Protein AF-A0A6J0PRR2-F1 (afdb_monomer_lite)

Sequence (170 aa):
MGVGEGEYEPRVVHQFLELGYRYVVDVLSDAQVYTDHAGKPSIDPDDVRLAIQSKVNFSFSQPPPREVLLELASKRNKIPLAKLTTPPGGVPLPPEQDILISPNYQLLIPRKQSPQVEENEEDEDGSNLNRNPNLLQRQRSSNDQQTQQQTSQKVSFPLTAAAAAAKRPR

pLDDT: mean 70.87, std 24.44, range [26.34, 96.62]

Foldseek 3Di:
DDDDPPPDDPVVVVVVVVVVVVVVVQLVVQLVVVCVVVVHPDRDPVSSVVSVVVCCVPPDDDDPDPVVVVVVCVVVPVDDDDPPPDDPPDDDDDDPVPDPPDPLEDDPDPPPPDPDDDDDDDDDDDDDDDDDDDDDDDDDDDDDDDDDDDPDPRDYDDDPPPPPDDDDDD

Structure (mmCIF, N/CA/C/O backbone):
data_AF-A0A6J0PRR2-F1
#
_entry.id   AF-A0A6J0PRR2-F1
#
loop_
_atom_site.group_PDB
_atom_site.id
_atom_site.type_symbol
_atom_site.label_atom_id
_atom_site.label_alt_id
_atom_site.label_comp_id
_atom_site.label_asym_id
_atom_site.label_entity_id
_atom_site.label_seq_id
_atom_site.pdbx_PDB_ins_code
_atom_site.Cartn_x
_atom_site.Cartn_y
_atom_site.Cartn_z
_atom_site.occupancy
_atom_site.B_iso_or_equiv
_atom_site.auth_seq_id
_atom_site.auth_comp_id
_atom_site.auth_asym_id
_atom_site.auth_atom_id
_atom_site.pdbx_PDB_model_num
ATOM 1 N N . MET A 1 1 ? 0.502 20.635 6.237 1.00 46.62 1 MET A N 1
ATOM 2 C CA . MET A 1 1 ? 1.415 20.526 7.390 1.00 46.62 1 MET A CA 1
ATOM 3 C C . MET A 1 1 ? 2.748 20.040 6.858 1.00 46.62 1 MET A C 1
ATOM 5 O O . MET A 1 1 ? 2.851 18.871 6.518 1.00 46.62 1 MET A O 1
ATOM 9 N N . GLY A 1 2 ? 3.697 20.949 6.645 1.00 60.03 2 GLY A N 1
ATOM 10 C CA . GLY A 1 2 ? 5.088 20.569 6.396 1.00 60.03 2 GLY A CA 1
ATOM 11 C C . GLY A 1 2 ? 5.789 20.383 7.737 1.00 60.03 2 GLY A C 1
ATOM 12 O O . GLY A 1 2 ? 5.404 21.032 8.710 1.00 60.03 2 GLY A O 1
ATOM 13 N N . VAL A 1 3 ? 6.769 19.487 7.796 1.00 71.25 3 VAL A N 1
ATOM 14 C CA . VAL A 1 3 ? 7.690 19.410 8.937 1.00 71.25 3 VAL A CA 1
ATOM 15 C C . VAL A 1 3 ? 8.378 20.772 9.056 1.00 71.25 3 VAL A C 1
ATOM 17 O O . VAL A 1 3 ? 8.856 21.297 8.051 1.00 71.25 3 VAL A O 1
ATOM 20 N N . GLY A 1 4 ? 8.354 21.376 10.245 1.00 69.00 4 GLY A N 1
ATOM 21 C CA . GLY A 1 4 ? 9.046 22.639 10.494 1.00 69.00 4 GLY A CA 1
ATOM 22 C C . GLY A 1 4 ? 10.550 22.461 10.303 1.00 69.00 4 GLY A C 1
ATOM 23 O O . GLY A 1 4 ? 11.119 21.463 10.747 1.00 69.00 4 GLY A O 1
ATOM 24 N N . GLU A 1 5 ? 11.192 23.400 9.611 1.00 73.75 5 GLU A N 1
ATOM 25 C CA . GLU A 1 5 ? 12.641 23.370 9.414 1.00 73.75 5 GLU A CA 1
ATOM 26 C C . GLU A 1 5 ? 13.360 23.368 10.773 1.00 73.75 5 GLU A C 1
ATOM 28 O O . GLU A 1 5 ? 13.152 24.255 11.597 1.00 73.75 5 GLU A O 1
ATOM 33 N N . GLY A 1 6 ? 14.211 22.362 11.003 1.00 71.56 6 GLY A N 1
ATOM 34 C CA . GLY A 1 6 ? 15.142 22.323 12.137 1.00 71.56 6 GLY A CA 1
ATOM 35 C C . GLY A 1 6 ? 14.766 21.419 13.315 1.00 71.56 6 GLY A C 1
ATOM 36 O O . GLY A 1 6 ? 15.631 21.161 14.148 1.00 71.56 6 GLY A O 1
ATOM 37 N N . GLU A 1 7 ? 13.548 20.871 13.377 1.00 82.31 7 GLU A N 1
ATOM 38 C CA . GLU A 1 7 ? 13.143 19.925 14.435 1.00 82.31 7 GLU A CA 1
ATOM 39 C C . GLU A 1 7 ? 13.100 18.480 13.919 1.00 82.31 7 GLU A C 1
ATOM 41 O O . GLU A 1 7 ? 12.041 17.879 13.742 1.00 82.31 7 GLU A O 1
ATOM 46 N N . TYR A 1 8 ? 14.268 17.897 13.652 1.00 84.12 8 TYR A N 1
ATOM 47 C CA . TYR A 1 8 ? 14.376 16.473 13.340 1.00 84.12 8 TYR A CA 1
ATOM 48 C C . TYR A 1 8 ? 15.677 15.882 13.874 1.00 84.12 8 TYR A C 1
ATOM 50 O O . TYR A 1 8 ? 16.710 16.546 13.967 1.00 84.12 8 TYR A O 1
ATOM 58 N N . GLU A 1 9 ? 15.642 14.595 14.208 1.00 88.31 9 GLU A N 1
ATOM 59 C CA . GLU A 1 9 ? 16.850 13.865 14.561 1.00 88.31 9 GLU A CA 1
ATOM 60 C C . GLU A 1 9 ? 17.679 13.595 13.288 1.00 88.31 9 GLU A C 1
ATOM 62 O O . GLU A 1 9 ? 17.155 13.017 12.332 1.00 88.31 9 GLU A O 1
ATOM 67 N N . PRO A 1 10 ? 18.983 13.932 13.246 1.00 87.00 10 PRO A N 1
ATOM 68 C CA . PRO A 1 10 ? 19.808 13.749 12.046 1.00 87.00 10 PRO A CA 1
ATOM 69 C C . PRO A 1 10 ? 19.836 12.310 11.509 1.00 87.00 10 PRO A C 1
ATOM 71 O O . PRO A 1 10 ? 19.940 12.093 10.303 1.00 87.00 10 PRO A O 1
ATOM 74 N N . ARG A 1 11 ? 19.696 11.306 12.388 1.00 91.31 11 ARG A N 1
ATOM 75 C CA . ARG A 1 11 ? 19.655 9.883 12.006 1.00 91.31 11 ARG A CA 1
ATOM 76 C C . ARG A 1 11 ? 18.464 9.543 11.113 1.00 91.31 11 ARG A C 1
ATOM 78 O O . ARG A 1 11 ? 18.588 8.684 10.243 1.00 91.31 11 ARG A O 1
ATOM 85 N N . VAL A 1 12 ? 17.344 10.239 11.290 1.00 91.94 12 VAL A N 1
ATOM 86 C CA . VAL A 1 12 ? 16.124 10.024 10.507 1.00 91.94 12 VAL A CA 1
ATOM 87 C C . VAL A 1 12 ? 16.374 10.344 9.034 1.00 91.94 12 VAL A C 1
ATOM 89 O O . VAL A 1 12 ? 15.926 9.600 8.168 1.00 91.94 12 VAL A O 1
ATOM 92 N N . VAL A 1 13 ? 17.177 11.370 8.729 1.00 91.50 13 VAL A N 1
ATOM 93 C CA . VAL A 1 13 ? 17.555 11.707 7.345 1.00 91.50 13 VAL A CA 1
ATOM 94 C C . VAL A 1 13 ? 18.315 10.557 6.685 1.00 91.50 13 VAL A C 1
ATOM 96 O O . VAL A 1 13 ? 17.994 10.173 5.563 1.00 91.50 13 VAL A O 1
ATOM 99 N N . HIS A 1 14 ? 19.281 9.963 7.389 1.00 93.44 14 HIS A N 1
ATOM 100 C CA . HIS A 1 14 ? 20.022 8.809 6.877 1.00 93.44 14 HIS A CA 1
ATOM 101 C C . HIS A 1 14 ? 19.111 7.603 6.635 1.00 93.44 14 HIS A C 1
ATOM 103 O O . HIS A 1 14 ? 19.234 6.949 5.602 1.00 93.44 14 HIS A O 1
ATOM 109 N N . GLN A 1 15 ? 18.159 7.353 7.535 1.00 95.00 15 GLN A N 1
ATOM 110 C CA . GLN A 1 15 ? 17.188 6.274 7.374 1.00 95.00 15 GLN A CA 1
ATOM 111 C C . GLN A 1 15 ? 16.248 6.511 6.181 1.00 95.00 15 GLN A C 1
ATOM 113 O O . GLN A 1 15 ? 15.960 5.577 5.434 1.00 95.00 15 GLN A O 1
ATOM 118 N N . PHE A 1 16 ? 15.796 7.749 5.957 1.00 93.50 16 PHE A N 1
ATOM 119 C CA . PHE A 1 16 ? 14.988 8.094 4.783 1.00 93.50 16 PHE A CA 1
ATOM 120 C C . PHE A 1 16 ? 15.775 7.972 3.478 1.00 93.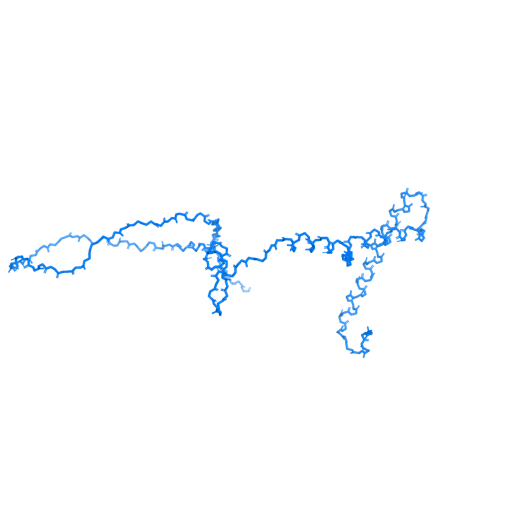50 16 PHE A C 1
ATOM 122 O O . PHE A 1 16 ? 15.220 7.509 2.484 1.00 93.50 16 PHE A O 1
ATOM 129 N N . LEU A 1 17 ? 17.057 8.346 3.477 1.00 95.00 17 LEU A N 1
ATOM 130 C CA . LEU A 1 17 ? 17.931 8.142 2.324 1.00 95.00 17 LEU A CA 1
ATOM 131 C C . LEU A 1 17 ? 18.087 6.650 2.022 1.00 95.00 17 LEU A C 1
ATOM 133 O O . LEU A 1 17 ? 17.844 6.243 0.891 1.00 95.00 17 LEU A O 1
ATOM 137 N N . GLU A 1 18 ? 18.420 5.826 3.019 1.00 95.81 18 GLU A N 1
ATOM 138 C CA . GLU A 1 18 ? 18.524 4.369 2.858 1.00 95.81 18 GLU A CA 1
ATOM 139 C C . GLU A 1 18 ? 17.217 3.765 2.325 1.00 95.81 18 GLU A C 1
ATOM 141 O O . GLU A 1 18 ? 17.232 2.985 1.371 1.00 95.81 18 GLU A O 1
ATOM 146 N N . LEU A 1 19 ? 16.078 4.176 2.891 1.00 94.88 19 LEU A N 1
ATOM 147 C CA . LEU A 1 19 ? 14.757 3.753 2.437 1.00 94.88 19 LEU A CA 1
ATOM 148 C C . LEU A 1 19 ? 14.508 4.143 0.975 1.00 94.88 19 LEU A C 1
ATOM 150 O O . LEU A 1 19 ? 14.028 3.315 0.203 1.00 94.88 19 LEU A O 1
ATOM 154 N N . GLY A 1 20 ? 14.838 5.379 0.595 1.00 95.31 20 GLY A N 1
ATOM 155 C CA . GLY A 1 20 ? 14.692 5.874 -0.772 1.00 95.31 20 GLY A CA 1
ATOM 156 C C . GLY A 1 20 ? 15.557 5.097 -1.761 1.00 95.31 20 GLY A C 1
ATOM 157 O O . GLY A 1 20 ? 15.055 4.652 -2.792 1.00 95.31 20 GLY A O 1
ATOM 158 N N . TYR A 1 21 ? 16.828 4.860 -1.424 1.00 96.62 21 TYR A N 1
ATOM 159 C CA . TYR A 1 21 ? 17.728 4.049 -2.244 1.00 96.62 21 TYR A CA 1
ATOM 160 C C . TYR A 1 21 ? 17.208 2.623 -2.412 1.00 96.62 21 TYR A C 1
ATOM 162 O O . TYR A 1 21 ? 17.116 2.144 -3.541 1.00 96.62 21 TYR A O 1
ATOM 170 N N . ARG A 1 22 ? 16.813 1.961 -1.317 1.00 95.38 22 ARG A N 1
ATOM 171 C CA . ARG A 1 22 ? 16.269 0.599 -1.376 1.00 95.38 22 ARG A CA 1
ATOM 172 C C . ARG A 1 22 ? 14.995 0.539 -2.219 1.00 95.38 22 ARG A C 1
ATOM 174 O O . ARG A 1 22 ? 14.883 -0.329 -3.073 1.00 95.38 22 ARG A O 1
ATOM 181 N N . TYR A 1 23 ? 14.086 1.502 -2.055 1.00 94.38 23 TYR A N 1
ATOM 182 C CA . TYR A 1 23 ? 12.864 1.581 -2.857 1.00 94.38 23 TYR A CA 1
ATOM 183 C C . TYR A 1 23 ? 13.156 1.712 -4.358 1.00 94.38 23 TYR A C 1
ATOM 185 O O . TYR A 1 23 ? 12.567 0.990 -5.159 1.00 94.38 23 TYR A O 1
ATOM 193 N N . VAL A 1 24 ? 14.077 2.599 -4.750 1.00 95.56 24 VAL A N 1
ATOM 194 C CA . VAL A 1 24 ? 14.446 2.783 -6.163 1.00 95.56 24 VAL A CA 1
ATOM 195 C C . VAL A 1 24 ? 15.091 1.520 -6.732 1.00 95.56 24 VAL A C 1
ATOM 197 O O . VAL A 1 24 ? 14.726 1.105 -7.830 1.00 95.56 24 VAL A O 1
ATOM 200 N N . VAL A 1 25 ? 16.002 0.884 -5.990 1.00 96.19 25 VAL A N 1
ATOM 201 C CA . VAL A 1 25 ? 16.632 -0.380 -6.407 1.00 96.19 25 VAL A CA 1
ATOM 202 C C . VAL A 1 25 ? 15.583 -1.472 -6.601 1.00 96.19 25 VAL A C 1
ATOM 204 O O . VAL A 1 25 ? 15.595 -2.142 -7.631 1.00 96.19 25 VAL A O 1
ATOM 207 N N . ASP A 1 26 ? 14.645 -1.617 -5.667 1.00 93.75 26 ASP A N 1
ATOM 208 C CA . ASP A 1 26 ? 13.596 -2.630 -5.757 1.00 93.75 26 ASP A CA 1
ATOM 209 C C . ASP A 1 26 ? 12.662 -2.375 -6.955 1.00 93.75 26 ASP A C 1
ATOM 211 O O . ASP A 1 26 ? 12.278 -3.311 -7.651 1.00 93.75 26 ASP A O 1
ATOM 215 N N . VAL A 1 27 ? 12.288 -1.115 -7.219 1.00 95.31 27 VAL A N 1
ATOM 216 C CA . VAL A 1 27 ? 11.433 -0.750 -8.367 1.00 95.31 27 VAL A CA 1
ATOM 217 C C . VAL A 1 27 ? 12.149 -0.987 -9.695 1.00 95.31 27 VAL A C 1
ATOM 219 O O . VAL A 1 27 ? 11.550 -1.539 -10.614 1.00 95.31 27 VAL A O 1
ATOM 222 N N . LEU A 1 28 ? 13.418 -0.588 -9.811 1.00 96.06 28 LEU A N 1
ATOM 223 C CA . LEU A 1 28 ? 14.191 -0.789 -11.039 1.00 96.06 28 LEU A CA 1
ATOM 224 C C . LEU A 1 28 ? 14.495 -2.269 -11.293 1.00 96.06 28 LEU A C 1
ATOM 226 O O . LEU A 1 28 ? 14.495 -2.692 -12.445 1.00 96.06 28 LEU A O 1
ATOM 230 N N . SER A 1 29 ? 14.696 -3.059 -10.235 1.00 95.56 29 SER A N 1
ATOM 231 C CA . SER A 1 29 ? 14.874 -4.511 -10.347 1.00 95.56 29 SER A CA 1
ATOM 232 C C . SER A 1 29 ? 13.623 -5.185 -10.913 1.00 95.56 29 SER A C 1
ATOM 234 O O . SER A 1 29 ? 13.726 -5.983 -11.841 1.00 95.56 29 SER A O 1
ATOM 236 N N . ASP A 1 30 ? 12.435 -4.816 -10.424 1.00 95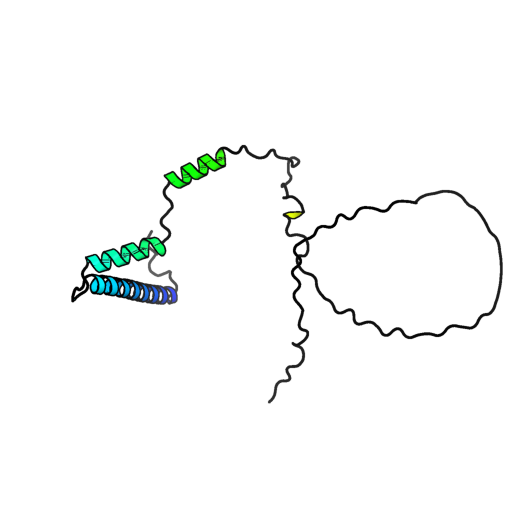.12 30 ASP A N 1
ATOM 237 C CA . ASP A 1 30 ? 11.167 -5.335 -10.955 1.00 95.12 30 ASP A CA 1
ATOM 238 C C . ASP A 1 30 ? 10.911 -4.849 -12.396 1.00 95.12 30 ASP A C 1
ATOM 240 O O . ASP A 1 30 ? 10.476 -5.624 -13.248 1.00 95.12 30 ASP A O 1
ATOM 244 N N . ALA A 1 31 ? 11.228 -3.585 -12.700 1.00 96.31 31 ALA A N 1
ATOM 245 C CA . ALA A 1 31 ? 11.091 -3.028 -14.047 1.00 96.31 31 ALA A CA 1
ATOM 246 C C . ALA A 1 31 ? 12.003 -3.732 -15.067 1.00 96.31 31 ALA A C 1
ATOM 248 O O . ALA A 1 31 ? 11.583 -3.970 -16.202 1.00 96.31 31 ALA A O 1
ATOM 249 N N . GLN A 1 32 ? 13.218 -4.121 -14.666 1.00 96.12 32 GLN A N 1
ATOM 250 C CA . GLN A 1 32 ? 14.112 -4.922 -15.504 1.00 96.12 32 GLN A CA 1
ATOM 251 C C . GLN A 1 32 ? 13.479 -6.276 -15.850 1.00 96.12 32 GLN A C 1
ATOM 253 O O . GLN A 1 32 ? 13.464 -6.653 -17.016 1.00 96.12 32 GLN A O 1
ATOM 258 N N . VAL A 1 33 ? 12.870 -6.963 -14.877 1.00 95.81 33 VAL A N 1
ATOM 259 C CA . VAL A 1 33 ? 12.177 -8.244 -15.118 1.00 95.81 33 VAL A CA 1
ATOM 260 C C . VAL A 1 33 ? 11.029 -8.083 -16.123 1.00 95.81 33 VAL A C 1
ATOM 262 O O . VAL A 1 33 ? 10.831 -8.946 -16.980 1.00 95.81 33 VAL A O 1
ATOM 265 N N . TYR A 1 34 ? 10.283 -6.977 -16.067 1.00 95.44 34 TYR A N 1
ATOM 266 C CA . TYR A 1 34 ? 9.225 -6.697 -17.047 1.00 95.44 34 TYR A CA 1
ATOM 267 C C . TYR A 1 34 ? 9.771 -6.378 -18.440 1.00 95.44 34 TYR A C 1
ATOM 269 O O . TYR A 1 34 ? 9.214 -6.840 -19.437 1.00 95.44 34 TYR A O 1
ATOM 277 N N . THR A 1 35 ? 10.885 -5.652 -18.501 1.00 96.19 35 THR A N 1
ATOM 278 C CA . THR A 1 35 ? 11.599 -5.339 -19.746 1.00 96.19 35 THR A CA 1
ATOM 279 C C . THR A 1 35 ? 12.096 -6.620 -20.422 1.00 96.19 35 THR A C 1
ATOM 281 O O . THR A 1 35 ? 11.841 -6.832 -21.611 1.00 96.19 35 THR A O 1
ATOM 284 N N . ASP A 1 36 ? 12.724 -7.511 -19.647 1.00 95.56 36 ASP A N 1
ATOM 285 C CA . ASP A 1 36 ? 13.227 -8.811 -20.100 1.00 95.56 36 ASP A CA 1
ATOM 286 C C . ASP A 1 36 ? 12.079 -9.702 -20.597 1.00 95.56 36 ASP A C 1
ATOM 288 O O . ASP A 1 36 ? 12.184 -10.335 -21.649 1.00 95.56 36 ASP A O 1
ATOM 292 N N . HIS A 1 37 ? 10.942 -9.703 -19.891 1.00 95.50 37 HIS A N 1
ATOM 293 C CA . HIS A 1 37 ? 9.738 -10.427 -20.307 1.00 95.50 37 HIS A CA 1
ATOM 294 C C . HIS A 1 37 ? 9.151 -9.893 -21.624 1.00 95.50 37 HIS A C 1
ATOM 296 O O . HIS A 1 37 ? 8.631 -10.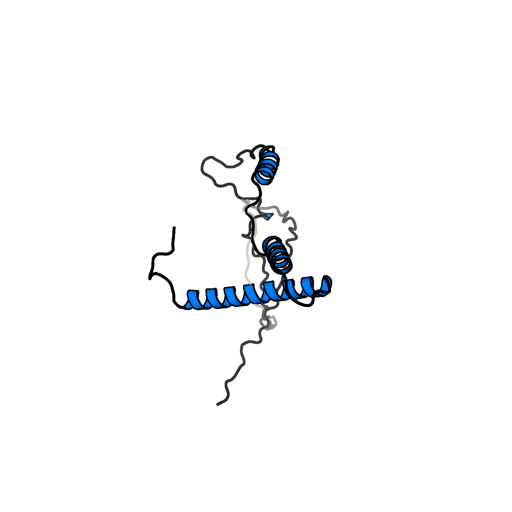661 -22.433 1.00 95.50 37 HIS A O 1
ATOM 302 N N . ALA A 1 38 ? 9.233 -8.582 -21.861 1.00 93.69 38 ALA A N 1
ATOM 303 C CA . ALA A 1 38 ? 8.806 -7.958 -23.111 1.00 93.69 38 ALA A CA 1
ATOM 304 C C . ALA A 1 38 ? 9.839 -8.096 -24.250 1.00 93.69 38 ALA A C 1
ATOM 306 O O . ALA A 1 38 ? 9.547 -7.702 -25.380 1.00 93.69 38 ALA A O 1
ATOM 307 N N . GLY A 1 39 ? 11.033 -8.641 -23.976 1.00 93.06 39 GLY A N 1
ATOM 308 C CA . GLY A 1 39 ? 12.117 -8.788 -24.951 1.00 93.06 39 GLY A CA 1
ATOM 309 C C . GLY A 1 39 ? 12.710 -7.456 -25.421 1.00 93.06 39 GLY A C 1
ATOM 310 O O . GLY A 1 39 ? 13.258 -7.379 -26.523 1.00 93.06 39 GLY A O 1
ATOM 311 N N . LYS A 1 40 ? 12.565 -6.393 -24.624 1.00 93.56 40 LYS A N 1
ATOM 312 C CA . LYS A 1 40 ? 13.057 -5.052 -24.955 1.00 93.56 40 LYS A CA 1
ATOM 313 C C . LYS A 1 40 ? 14.521 -4.888 -24.518 1.00 93.56 40 LYS A C 1
ATOM 315 O O . LYS A 1 40 ? 14.931 -5.487 -23.530 1.00 93.56 40 LYS A O 1
ATOM 320 N N . PRO A 1 41 ? 15.323 -4.058 -25.209 1.00 91.88 41 PRO A N 1
ATOM 321 C CA . PRO A 1 41 ? 16.736 -3.861 -24.872 1.00 91.88 41 PRO A CA 1
ATOM 322 C C . PRO A 1 41 ? 16.980 -2.854 -23.733 1.00 91.88 41 PRO A C 1
ATOM 324 O O . PRO A 1 41 ? 18.100 -2.765 -23.234 1.00 91.88 41 PRO A O 1
ATOM 327 N N . SER A 1 42 ? 15.976 -2.061 -23.352 1.00 94.38 42 SER A N 1
ATOM 328 C CA . SER A 1 42 ? 16.084 -0.999 -22.347 1.00 94.38 42 SER A CA 1
ATOM 329 C C . SER A 1 42 ? 14.774 -0.820 -21.590 1.00 94.38 42 SER A C 1
ATOM 331 O O . SER A 1 42 ? 13.711 -1.036 -22.165 1.00 94.38 42 SER A O 1
ATOM 333 N N . ILE A 1 43 ? 14.868 -0.380 -20.334 1.00 94.81 43 ILE A N 1
ATOM 334 C CA . ILE A 1 43 ? 13.713 -0.126 -19.465 1.00 94.81 43 ILE A CA 1
ATOM 335 C C . ILE A 1 43 ? 12.903 1.064 -19.993 1.00 94.81 43 ILE A C 1
ATOM 337 O O . ILE A 1 43 ? 13.444 2.165 -20.133 1.00 94.81 43 ILE A O 1
ATOM 341 N N . ASP A 1 44 ? 11.604 0.861 -20.214 1.00 94.94 44 ASP A N 1
ATOM 342 C CA . ASP A 1 44 ? 10.668 1.921 -20.586 1.00 94.94 44 ASP A CA 1
ATOM 343 C C . ASP A 1 44 ? 9.971 2.536 -19.356 1.00 94.94 44 ASP A C 1
ATOM 345 O O . ASP A 1 44 ? 9.838 1.898 -18.305 1.00 94.94 44 ASP A O 1
ATOM 349 N N . PRO A 1 45 ? 9.436 3.769 -19.470 1.00 95.06 45 PRO A N 1
ATOM 350 C CA . PRO A 1 45 ? 8.640 4.376 -18.401 1.00 95.06 45 PRO A CA 1
ATOM 351 C C . PRO A 1 45 ? 7.396 3.552 -18.029 1.00 95.06 45 PRO A C 1
ATOM 353 O O . PRO A 1 45 ? 6.955 3.601 -16.879 1.00 95.06 45 PRO A O 1
ATOM 356 N N . ASP A 1 46 ? 6.841 2.782 -18.968 1.00 95.06 46 ASP A N 1
ATOM 357 C CA . ASP A 1 46 ? 5.708 1.891 -18.704 1.00 95.06 46 ASP A CA 1
ATOM 358 C C . ASP A 1 46 ? 6.097 0.709 -17.804 1.00 95.06 46 ASP A C 1
ATOM 360 O O . ASP A 1 46 ? 5.320 0.334 -16.923 1.00 95.06 46 ASP A O 1
ATOM 364 N N . ASP A 1 47 ? 7.317 0.184 -17.949 1.00 95.31 47 ASP A N 1
ATOM 365 C CA . ASP A 1 47 ? 7.831 -0.917 -17.125 1.00 95.31 47 ASP A CA 1
ATOM 366 C C . ASP A 1 47 ? 8.035 -0.442 -15.674 1.00 95.31 47 ASP A C 1
ATOM 368 O O . ASP A 1 47 ? 7.655 -1.122 -14.716 1.00 95.31 47 ASP A O 1
ATOM 372 N N . VAL A 1 48 ? 8.527 0.792 -15.498 1.00 95.75 48 VAL A N 1
ATOM 373 C CA . VAL A 1 48 ? 8.631 1.450 -14.183 1.00 95.75 48 VAL A CA 1
ATOM 374 C C . VAL A 1 48 ? 7.250 1.708 -13.581 1.00 95.75 48 VAL A C 1
ATOM 376 O O . VAL A 1 48 ? 7.029 1.466 -12.392 1.00 95.75 48 VAL A O 1
ATOM 379 N N . ARG A 1 49 ? 6.289 2.179 -14.383 1.00 95.38 49 ARG A N 1
ATOM 380 C CA . ARG A 1 49 ? 4.915 2.423 -13.924 1.00 95.38 49 ARG A CA 1
ATOM 381 C C . ARG A 1 49 ? 4.248 1.133 -13.448 1.00 95.38 49 ARG A C 1
ATOM 383 O O . ARG A 1 49 ? 3.580 1.149 -12.412 1.00 95.38 49 ARG A O 1
ATOM 390 N N . LEU A 1 50 ? 4.460 0.031 -14.165 1.00 94.81 50 LEU A N 1
ATOM 391 C CA . LEU A 1 50 ? 3.962 -1.289 -13.791 1.00 94.81 50 LEU A CA 1
ATOM 392 C C . LEU A 1 50 ? 4.604 -1.790 -12.487 1.00 94.81 50 LEU A C 1
ATOM 394 O O . LEU A 1 50 ? 3.889 -2.255 -11.597 1.00 94.81 50 LEU A O 1
ATOM 398 N N . ALA A 1 51 ? 5.920 -1.619 -12.324 1.00 94.81 51 ALA A N 1
ATOM 399 C CA . ALA A 1 51 ? 6.640 -1.961 -11.091 1.00 94.81 51 ALA A CA 1
ATOM 400 C C . ALA A 1 51 ? 6.134 -1.187 -9.874 1.00 94.81 51 ALA A C 1
ATOM 402 O O . ALA A 1 51 ? 5.860 -1.781 -8.828 1.00 94.81 51 ALA A O 1
ATOM 403 N N . ILE A 1 52 ? 5.916 0.120 -10.019 1.00 94.12 52 ILE A N 1
ATOM 404 C CA . ILE A 1 52 ? 5.341 0.939 -8.949 1.00 94.12 52 ILE A CA 1
ATOM 405 C C . ILE A 1 52 ? 3.923 0.465 -8.617 1.00 94.12 52 ILE A C 1
ATOM 407 O O . ILE A 1 52 ? 3.601 0.294 -7.443 1.00 94.12 52 ILE A O 1
ATOM 411 N N . GLN A 1 53 ? 3.077 0.218 -9.621 1.00 92.25 53 GLN A N 1
ATOM 412 C CA . GLN A 1 53 ? 1.704 -0.236 -9.392 1.00 92.25 53 GLN A CA 1
ATOM 413 C C . GLN A 1 53 ? 1.664 -1.577 -8.649 1.00 92.25 53 GLN A C 1
ATOM 415 O O . GLN A 1 53 ? 0.881 -1.734 -7.712 1.00 92.25 53 GLN A O 1
ATOM 420 N N . SER A 1 54 ? 2.535 -2.515 -9.029 1.00 89.81 54 SER A N 1
ATOM 421 C CA . SER A 1 54 ? 2.694 -3.793 -8.337 1.00 89.81 54 SER A CA 1
ATOM 422 C C . SER A 1 54 ? 3.059 -3.575 -6.866 1.00 89.81 54 SER A C 1
ATOM 424 O O . SER A 1 54 ? 2.330 -4.021 -5.981 1.00 89.81 54 SER A O 1
ATOM 426 N N . LYS A 1 55 ? 4.107 -2.792 -6.572 1.00 88.50 55 LYS A N 1
ATOM 427 C CA . LYS A 1 55 ? 4.519 -2.527 -5.183 1.00 88.50 55 LYS A CA 1
ATOM 428 C C . LYS A 1 55 ? 3.463 -1.785 -4.368 1.00 88.50 55 LYS A C 1
ATOM 430 O O . LYS A 1 55 ? 3.271 -2.110 -3.198 1.00 88.50 55 LYS A O 1
ATOM 435 N N . VAL A 1 56 ? 2.744 -0.828 -4.956 1.00 86.69 56 VAL A N 1
ATOM 436 C CA . VAL A 1 56 ? 1.715 -0.060 -4.237 1.00 86.69 56 VAL A CA 1
ATOM 437 C C . VAL A 1 56 ? 0.574 -0.937 -3.741 1.00 86.69 56 VAL A C 1
ATOM 439 O O . VAL A 1 56 ? 0.074 -0.709 -2.640 1.00 86.69 56 VAL A O 1
ATOM 442 N N . ASN A 1 57 ? 0.218 -1.970 -4.499 1.00 83.38 57 ASN A N 1
ATOM 443 C CA . ASN A 1 57 ? -0.845 -2.896 -4.123 1.00 83.38 57 ASN A CA 1
ATOM 444 C C . ASN A 1 57 ? -0.483 -3.789 -2.923 1.00 83.38 57 ASN A C 1
ATOM 446 O O . ASN A 1 57 ? -1.387 -4.239 -2.223 1.00 83.38 57 ASN A O 1
ATOM 450 N N . PHE A 1 58 ? 0.808 -4.046 -2.674 1.00 78.12 58 PHE A N 1
ATOM 451 C CA . PHE A 1 58 ? 1.252 -4.981 -1.629 1.00 78.12 58 PHE A CA 1
ATOM 452 C C . PHE A 1 58 ? 1.949 -4.314 -0.438 1.00 78.12 58 PHE A C 1
ATOM 454 O O . PHE A 1 58 ? 1.865 -4.824 0.676 1.00 78.12 58 PHE A O 1
ATOM 461 N N . SER A 1 59 ? 2.651 -3.198 -0.647 1.00 77.44 59 SER A N 1
ATOM 462 C CA . SER A 1 59 ? 3.496 -2.576 0.383 1.00 77.44 59 SER A CA 1
ATOM 463 C C . SER A 1 59 ? 2.831 -1.419 1.120 1.00 77.44 59 SER A C 1
ATOM 465 O O . SER A 1 59 ? 3.229 -1.118 2.244 1.00 77.44 59 SER A O 1
ATOM 467 N N . PHE A 1 60 ? 1.825 -0.773 0.527 1.00 76.88 60 PHE A N 1
ATOM 468 C CA . PHE A 1 60 ? 1.144 0.356 1.154 1.00 76.88 60 PHE A CA 1
ATOM 469 C C . PHE A 1 60 ? -0.296 -0.007 1.482 1.00 76.88 60 PHE A C 1
ATOM 471 O O . PHE A 1 60 ? -1.066 -0.416 0.614 1.00 76.88 60 PHE A O 1
ATOM 478 N N . SER A 1 61 ? -0.684 0.192 2.742 1.00 78.88 61 SER A N 1
ATOM 479 C CA . SER A 1 61 ? -2.087 0.095 3.118 1.00 78.88 61 SER A CA 1
ATOM 480 C C . SER A 1 61 ? -2.838 1.257 2.478 1.00 78.88 61 SER A C 1
ATOM 482 O O . SER A 1 61 ? -2.744 2.400 2.934 1.00 78.88 61 SER A O 1
ATOM 484 N N . GLN A 1 62 ? -3.589 0.971 1.422 1.00 79.62 62 GLN A N 1
ATOM 485 C CA . GLN A 1 62 ? -4.588 1.915 0.955 1.00 79.62 62 GLN A CA 1
ATOM 486 C C . GLN A 1 62 ? -5.702 1.986 2.002 1.00 79.62 62 GLN A C 1
ATOM 488 O O . GLN A 1 62 ? -6.077 0.947 2.562 1.00 79.62 62 GLN A O 1
ATOM 493 N N . PRO A 1 63 ? -6.225 3.185 2.309 1.00 80.00 63 PRO A N 1
ATOM 494 C CA . PRO A 1 63 ? -7.366 3.289 3.199 1.00 80.00 63 PRO A CA 1
ATOM 495 C C . PRO A 1 63 ? -8.502 2.431 2.619 1.00 80.00 63 PRO A C 1
ATOM 497 O O . PRO A 1 63 ? -8.821 2.569 1.434 1.00 80.00 63 PRO A O 1
ATOM 500 N N . PRO A 1 64 ? -9.087 1.516 3.411 1.00 83.62 64 PRO A N 1
ATOM 501 C CA . PRO A 1 64 ? -10.116 0.623 2.908 1.00 83.62 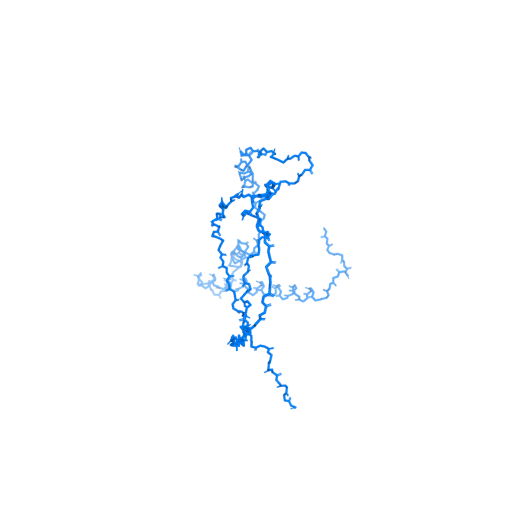64 PRO A CA 1
ATOM 502 C C . PRO A 1 64 ? -11.299 1.441 2.372 1.00 83.62 64 PRO A C 1
ATOM 504 O O . PRO A 1 64 ? -11.683 2.445 2.984 1.00 83.62 64 PRO A O 1
ATOM 507 N N . PRO A 1 65 ? -11.893 1.035 1.238 1.00 90.44 65 PRO A N 1
ATOM 508 C CA . PRO A 1 65 ? -12.979 1.781 0.625 1.00 90.44 65 PRO A CA 1
ATOM 509 C C . PRO A 1 65 ? -14.168 1.899 1.583 1.00 90.44 65 PRO A C 1
ATOM 511 O O . PRO A 1 65 ? -14.562 0.941 2.255 1.00 90.44 65 PRO A O 1
ATOM 514 N N . ARG A 1 66 ? -14.766 3.096 1.626 1.00 93.12 66 ARG A N 1
ATOM 515 C CA . ARG A 1 66 ? -15.869 3.438 2.540 1.00 93.12 66 ARG A CA 1
ATOM 516 C C . ARG A 1 66 ? -17.047 2.470 2.428 1.00 93.12 66 ARG A C 1
ATOM 518 O O . ARG A 1 66 ? -17.676 2.162 3.433 1.00 93.12 66 ARG A O 1
ATOM 525 N N . GLU A 1 67 ? -17.341 2.002 1.221 1.00 92.50 67 GLU A N 1
ATOM 526 C CA . GLU A 1 67 ? -18.442 1.075 0.948 1.00 92.50 67 GLU A CA 1
ATOM 527 C C . GLU A 1 67 ? -18.256 -0.262 1.671 1.00 92.50 67 GLU A C 1
ATOM 529 O O . GLU A 1 67 ? -19.182 -0.724 2.333 1.00 92.50 67 GLU A O 1
ATOM 534 N N . VAL A 1 68 ? -17.037 -0.814 1.662 1.00 93.56 68 VAL A N 1
ATOM 535 C CA . VAL A 1 68 ? -16.708 -2.059 2.377 1.00 93.56 68 VAL A CA 1
ATOM 536 C C . VAL A 1 68 ? -16.880 -1.880 3.885 1.00 93.56 68 VAL A C 1
ATOM 538 O O . VAL A 1 68 ? -17.450 -2.743 4.551 1.00 93.56 68 VAL A O 1
ATOM 541 N N . LEU A 1 69 ? -16.450 -0.739 4.439 1.00 94.06 69 LEU A N 1
ATOM 542 C CA . LEU A 1 69 ? -16.646 -0.436 5.861 1.00 94.06 69 LEU A CA 1
ATOM 543 C C . LEU A 1 69 ? -18.129 -0.295 6.225 1.00 94.06 69 LEU A C 1
ATOM 545 O O . LEU A 1 69 ? -18.550 -0.787 7.271 1.00 94.06 69 LEU A O 1
ATOM 549 N N . LEU A 1 70 ? -18.927 0.353 5.373 1.00 95.44 70 LEU A N 1
ATOM 550 C CA . LEU A 1 70 ? -20.368 0.509 5.582 1.00 95.44 70 LEU A CA 1
ATOM 551 C C . LEU A 1 70 ? -21.113 -0.822 5.500 1.00 95.44 70 LEU A C 1
ATOM 553 O O . LEU A 1 70 ? -22.032 -1.051 6.291 1.00 95.44 70 LEU A O 1
ATOM 557 N N . GLU A 1 71 ? -20.722 -1.704 4.584 1.00 94.69 71 GLU A N 1
ATOM 558 C CA . GLU A 1 71 ? -21.276 -3.051 4.487 1.00 94.69 71 GLU A CA 1
ATOM 559 C C . GLU A 1 71 ? -20.949 -3.867 5.745 1.00 94.69 71 GLU A C 1
ATOM 561 O O . GLU A 1 71 ? -21.852 -4.437 6.369 1.00 94.69 71 GLU A O 1
ATOM 566 N N . LEU A 1 72 ? -19.682 -3.858 6.180 1.00 94.75 72 LEU A N 1
ATOM 567 C CA . LEU A 1 72 ? -19.254 -4.533 7.408 1.00 94.75 72 LEU A CA 1
ATOM 568 C C . LEU A 1 72 ? -20.004 -4.000 8.631 1.00 94.75 72 LEU A C 1
ATOM 570 O O . LEU A 1 72 ? -20.504 -4.781 9.445 1.00 94.75 72 LEU A O 1
ATOM 574 N N . ALA A 1 73 ? -20.108 -2.674 8.744 1.00 95.31 73 ALA A N 1
ATOM 575 C CA . ALA A 1 73 ? -20.829 -2.013 9.822 1.00 95.31 73 ALA A CA 1
ATOM 576 C C . ALA A 1 73 ? -22.308 -2.406 9.801 1.00 95.31 73 ALA A C 1
ATOM 578 O O . ALA A 1 73 ? -22.846 -2.822 10.823 1.00 95.31 73 ALA A O 1
ATOM 579 N N . SER A 1 74 ? -22.953 -2.376 8.635 1.00 94.69 74 SER A N 1
ATOM 580 C CA . SER A 1 74 ? -24.350 -2.795 8.482 1.00 94.69 74 SER A CA 1
ATOM 581 C C . SER A 1 74 ? -24.552 -4.259 8.870 1.00 94.69 74 SER A C 1
ATOM 583 O O . SER A 1 74 ? -25.546 -4.596 9.508 1.00 94.69 74 SER A O 1
ATOM 585 N N . LYS A 1 75 ? -23.606 -5.146 8.538 1.00 95.12 75 LYS A N 1
ATOM 586 C CA . LYS A 1 75 ? -23.644 -6.560 8.936 1.00 95.12 75 LYS A CA 1
ATOM 587 C C . LYS A 1 75 ? -23.483 -6.737 10.447 1.00 95.12 75 LYS A C 1
ATOM 589 O O . LYS A 1 75 ? -24.216 -7.528 11.036 1.00 95.12 75 LYS A O 1
ATOM 594 N N . ARG A 1 76 ? -22.561 -6.007 11.085 1.00 94.31 76 ARG A N 1
ATOM 595 C CA . ARG A 1 76 ? -22.292 -6.121 12.529 1.00 94.31 76 ARG A CA 1
ATOM 596 C C . ARG A 1 76 ? -23.380 -5.473 13.384 1.00 94.31 76 ARG A C 1
ATOM 598 O O . ARG A 1 76 ? -23.765 -6.055 14.396 1.00 94.31 76 ARG A O 1
ATOM 605 N N . ASN A 1 77 ? -23.899 -4.327 12.949 1.00 94.56 77 ASN A N 1
ATOM 606 C CA . ASN A 1 77 ? -24.897 -3.529 13.665 1.00 94.56 77 ASN A CA 1
ATOM 607 C C . ASN A 1 77 ? -26.311 -4.130 13.609 1.00 94.56 77 ASN A C 1
ATOM 609 O O . ASN A 1 77 ? -27.182 -3.695 14.354 1.00 94.56 77 ASN A O 1
ATOM 613 N N . LYS A 1 78 ? -26.550 -5.146 12.766 1.00 95.06 78 LYS A N 1
ATOM 614 C CA . LYS A 1 78 ? -27.787 -5.949 12.798 1.00 95.06 78 LYS A CA 1
ATOM 615 C C . LYS A 1 78 ? -27.932 -6.771 14.080 1.00 95.06 78 LYS A C 1
ATOM 617 O O . LYS A 1 78 ? -29.041 -7.182 14.408 1.00 95.06 78 LYS A O 1
ATOM 622 N N . ILE A 1 79 ? -26.829 -7.048 14.777 1.00 92.12 79 ILE A N 1
ATOM 623 C CA . ILE A 1 79 ? -26.850 -7.799 16.031 1.00 92.12 79 ILE A CA 1
ATOM 624 C C . ILE A 1 79 ? -27.209 -6.810 17.148 1.00 92.12 79 ILE A C 1
ATOM 626 O O . ILE A 1 79 ? -26.441 -5.870 17.370 1.00 92.12 79 ILE A O 1
ATOM 630 N N . PRO A 1 80 ? -28.351 -6.984 17.841 1.00 89.56 80 PRO A N 1
ATOM 631 C CA . PRO A 1 80 ? -28.735 -6.091 18.925 1.00 89.56 80 PRO A CA 1
ATOM 632 C C . PRO A 1 80 ? -27.695 -6.135 20.046 1.00 89.56 80 PRO A C 1
ATOM 634 O O . PRO A 1 80 ? -27.021 -7.147 20.255 1.00 89.56 80 PRO A O 1
ATOM 637 N N . LEU A 1 81 ? -27.577 -5.031 20.781 1.00 88.38 81 LEU A N 1
ATOM 638 C CA . LEU A 1 81 ? -26.672 -4.952 21.922 1.00 88.38 81 LEU A CA 1
ATOM 639 C C . LEU A 1 81 ? -27.029 -6.023 22.962 1.00 88.38 81 LEU A C 1
ATOM 641 O O . LEU A 1 81 ? -28.206 -6.280 23.233 1.00 88.38 81 LEU A O 1
ATOM 645 N N . ALA A 1 82 ? -26.004 -6.640 23.553 1.00 85.44 82 ALA A N 1
ATOM 646 C CA . ALA A 1 82 ? -26.197 -7.567 24.658 1.00 85.44 82 ALA A CA 1
ATOM 647 C C . ALA A 1 82 ? -26.860 -6.837 25.834 1.00 85.44 82 ALA A C 1
ATOM 649 O O . ALA A 1 82 ? -26.539 -5.684 26.132 1.00 85.44 82 ALA A O 1
ATOM 650 N N . LYS A 1 83 ? -27.797 -7.511 26.504 1.00 81.50 83 LYS A N 1
ATOM 651 C CA . LYS A 1 83 ? -28.436 -6.966 27.704 1.00 81.50 83 LYS A CA 1
ATOM 652 C C . LYS A 1 83 ? -27.373 -6.788 28.784 1.00 81.50 83 LYS A C 1
ATOM 654 O O . LYS A 1 83 ? -26.572 -7.692 29.008 1.00 81.50 83 LYS A O 1
ATOM 659 N N . LEU A 1 84 ? -27.384 -5.641 29.454 1.00 75.31 84 LEU A N 1
ATOM 660 C CA . LEU A 1 84 ? -26.509 -5.395 30.594 1.00 75.31 84 LEU A CA 1
ATOM 661 C C . LEU A 1 84 ? -26.901 -6.362 31.721 1.00 75.31 84 LEU A C 1
ATOM 663 O O . LEU A 1 84 ? -27.977 -6.240 32.300 1.00 75.31 84 LEU A O 1
ATOM 667 N N . THR A 1 85 ? -26.053 -7.351 31.994 1.00 70.69 85 THR A N 1
ATOM 668 C CA . THR A 1 85 ? -26.222 -8.317 33.094 1.00 70.69 85 THR A CA 1
ATOM 669 C C . THR A 1 85 ? -25.619 -7.819 34.408 1.00 70.69 85 THR A C 1
ATOM 671 O O . THR A 1 85 ? -25.788 -8.459 35.442 1.00 70.69 85 THR A O 1
ATOM 674 N N . THR A 1 86 ? -24.916 -6.685 34.379 1.00 70.94 86 THR A N 1
ATOM 675 C CA . THR A 1 86 ? -24.184 -6.137 35.525 1.00 70.94 86 THR A CA 1
ATOM 676 C C . THR A 1 86 ? -25.033 -5.122 36.297 1.00 70.94 86 THR A C 1
ATOM 678 O O . THR A 1 86 ? -25.728 -4.316 35.672 1.00 70.94 86 THR A O 1
ATOM 681 N N . PRO A 1 87 ? -24.958 -5.110 37.643 1.00 78.31 87 PRO A N 1
ATOM 682 C CA . PRO A 1 87 ? -25.555 -4.066 38.470 1.00 78.31 87 PRO A CA 1
ATOM 683 C C . PRO A 1 87 ? -25.116 -2.651 38.048 1.00 78.31 87 PRO A C 1
ATOM 685 O O . PRO A 1 87 ? -23.992 -2.480 37.560 1.00 78.31 87 PRO A O 1
ATOM 688 N N . PRO A 1 88 ? -25.958 -1.621 38.259 1.00 76.75 88 PRO A N 1
ATOM 689 C CA . PRO A 1 88 ? -25.588 -0.242 37.961 1.00 76.75 88 PRO A CA 1
ATOM 690 C C . PRO A 1 88 ? -24.304 0.143 38.711 1.00 76.75 88 PRO A C 1
ATOM 692 O O . PRO A 1 88 ? -24.234 0.035 39.933 1.00 76.75 88 PRO A O 1
ATOM 695 N N . GLY A 1 89 ? -23.285 0.567 37.958 1.00 77.00 89 GLY A N 1
ATOM 696 C CA . GLY A 1 89 ? -21.974 0.970 38.483 1.00 77.00 89 GLY A CA 1
ATOM 697 C C . GLY A 1 89 ? -20.866 -0.091 38.411 1.00 77.00 89 GLY A C 1
ATOM 698 O O . GLY A 1 89 ? -19.739 0.214 38.789 1.00 77.00 89 GLY A O 1
ATOM 699 N N . GLY A 1 90 ? -21.141 -1.307 37.921 1.00 82.25 90 GLY A N 1
ATOM 700 C CA . GLY A 1 90 ? -20.125 -2.351 37.730 1.00 82.25 90 GLY A CA 1
ATOM 701 C C . GLY A 1 90 ? -19.641 -2.499 36.281 1.00 82.25 90 GLY A C 1
ATOM 702 O O . GLY A 1 90 ? -20.375 -2.212 35.335 1.00 82.25 90 GLY A O 1
ATOM 703 N N . VAL A 1 91 ? -18.422 -3.018 36.102 1.00 84.12 91 VAL A N 1
ATOM 704 C CA . VAL A 1 91 ? -17.890 -3.432 34.790 1.00 84.12 91 VAL A CA 1
ATOM 705 C C . VAL A 1 91 ? -18.176 -4.928 34.588 1.00 84.12 91 VAL A C 1
ATOM 707 O O . VAL A 1 91 ? -17.775 -5.722 35.440 1.00 84.12 91 VAL A O 1
ATOM 710 N N . PRO A 1 92 ? -18.869 -5.351 33.511 1.00 82.94 92 PRO A N 1
ATOM 711 C CA . PRO A 1 92 ? -19.027 -6.770 33.195 1.00 82.94 92 PRO A CA 1
ATOM 712 C C . PRO A 1 92 ? -17.662 -7.404 32.919 1.00 82.94 92 PRO A C 1
ATOM 714 O O . PRO A 1 92 ? -16.948 -6.968 32.015 1.00 82.94 92 PRO A O 1
ATOM 717 N N . LEU A 1 93 ? -17.319 -8.447 33.672 1.00 84.50 93 LEU A N 1
ATOM 718 C CA . LEU A 1 93 ? -16.204 -9.321 33.326 1.00 84.50 93 LEU A CA 1
ATOM 719 C C . LEU A 1 93 ? -16.689 -10.408 32.352 1.00 84.50 93 LEU A C 1
ATOM 721 O O . LEU A 1 93 ? -17.834 -10.858 32.473 1.00 84.50 93 LEU A O 1
ATOM 725 N N . PRO A 1 94 ? -15.848 -10.837 31.394 1.00 86.62 94 PRO A N 1
ATOM 726 C CA . PRO A 1 94 ? -16.084 -12.060 30.632 1.00 86.62 94 PRO A CA 1
ATOM 727 C C . PRO A 1 94 ? -16.259 -13.283 31.555 1.00 86.62 94 PRO A C 1
ATOM 729 O O . PRO A 1 94 ? -15.880 -13.221 32.727 1.00 86.62 94 PRO A O 1
ATOM 732 N N . PRO A 1 95 ? -16.814 -14.402 31.057 1.00 84.50 95 PRO A N 1
ATOM 733 C CA . PRO A 1 95 ? -16.854 -15.664 31.798 1.00 84.50 95 PRO A CA 1
ATOM 734 C C . PRO A 1 95 ? -15.468 -16.046 32.324 1.00 84.50 95 PRO A C 1
ATOM 736 O O . PRO A 1 95 ? -14.482 -15.793 31.644 1.00 84.50 95 PRO A O 1
ATOM 739 N N . GLU A 1 96 ? -15.384 -16.707 33.483 1.00 81.00 96 GLU A N 1
ATOM 740 C CA . GLU A 1 96 ? -14.110 -17.043 34.152 1.00 81.00 96 GLU A CA 1
ATOM 741 C C . GLU A 1 96 ? -13.090 -17.749 33.237 1.00 81.00 96 GLU A C 1
ATOM 743 O O . GLU A 1 96 ? -11.892 -17.509 33.347 1.00 81.00 96 GLU A O 1
ATOM 748 N N . GLN A 1 97 ? -13.569 -18.548 32.277 1.00 80.69 97 GLN A N 1
ATOM 749 C CA . GLN A 1 97 ? -12.752 -19.248 31.276 1.00 80.69 97 GLN A CA 1
ATOM 750 C C . GLN A 1 97 ? -12.033 -18.302 30.297 1.00 80.69 97 GLN A C 1
ATOM 752 O O . GLN A 1 97 ? -10.958 -18.634 29.802 1.00 80.69 97 GLN A O 1
ATOM 757 N N . ASP A 1 98 ? -12.612 -17.128 30.045 1.00 82.44 98 ASP A N 1
ATOM 758 C CA . ASP A 1 98 ? -12.073 -16.085 29.169 1.00 82.44 98 ASP A CA 1
ATOM 759 C C . ASP A 1 98 ? -11.259 -15.038 29.959 1.00 82.44 98 ASP A C 1
ATOM 761 O O . ASP A 1 98 ? -10.780 -14.054 29.387 1.00 82.44 98 ASP A O 1
ATOM 765 N N . ILE A 1 99 ? -11.093 -15.218 31.279 1.00 86.19 99 ILE A N 1
ATOM 766 C CA . ILE A 1 99 ? -10.304 -14.321 32.128 1.00 86.19 99 ILE A CA 1
ATOM 767 C C . ILE A 1 99 ? -8.873 -14.857 32.270 1.00 86.19 99 ILE A C 1
ATOM 769 O O . ILE A 1 99 ? -8.627 -15.948 32.778 1.00 86.19 99 ILE A O 1
ATOM 773 N N . LEU A 1 100 ? -7.889 -14.026 31.922 1.00 86.12 100 LEU A N 1
ATOM 774 C CA . LEU A 1 100 ? -6.457 -14.334 32.037 1.00 86.12 100 LEU A CA 1
ATOM 775 C C . LEU A 1 100 ? -5.898 -14.149 33.468 1.00 86.12 100 LEU A C 1
ATOM 777 O O . LEU A 1 100 ? -4.802 -13.620 33.640 1.00 86.12 100 LEU A O 1
ATOM 781 N N . ILE A 1 101 ? -6.649 -14.544 34.502 1.00 84.44 101 ILE A N 1
ATOM 782 C CA . ILE A 1 101 ? -6.212 -14.469 35.915 1.00 84.44 101 ILE A CA 1
ATOM 783 C C . ILE A 1 101 ? -5.594 -15.772 36.419 1.00 84.44 101 ILE A C 1
ATOM 785 O O . ILE A 1 101 ? -4.791 -15.756 37.352 1.00 84.44 101 ILE A O 1
ATOM 789 N N . SER A 1 102 ? -5.968 -16.907 35.829 1.00 81.19 102 SER A N 1
ATOM 790 C CA . SER A 1 102 ? -5.455 -18.204 36.251 1.00 81.19 102 SER A CA 1
ATOM 791 C C . SER A 1 102 ? -4.010 -18.373 35.772 1.00 81.19 102 SER A C 1
ATOM 793 O O . SER A 1 102 ? -3.702 -18.051 34.621 1.00 81.19 102 SER A O 1
ATOM 795 N N . PRO A 1 103 ? -3.104 -18.897 36.614 1.00 80.25 103 PRO A N 1
ATOM 796 C CA . PRO A 1 103 ? -1.732 -19.150 36.199 1.00 80.25 103 PRO A CA 1
ATOM 797 C C . PRO A 1 103 ? -1.709 -20.155 35.038 1.00 80.25 103 PRO A C 1
ATOM 799 O O . PRO A 1 103 ? -2.019 -21.331 35.213 1.00 80.25 103 PRO A O 1
ATOM 802 N N . ASN A 1 104 ? -1.300 -19.697 33.850 1.00 80.06 104 ASN A N 1
ATOM 803 C CA . ASN A 1 104 ? -1.084 -20.543 32.666 1.00 80.06 104 ASN A CA 1
ATOM 804 C C . ASN A 1 104 ? 0.322 -21.183 32.654 1.00 80.06 104 ASN A C 1
ATOM 806 O O . ASN A 1 104 ? 0.907 -21.445 31.607 1.00 80.06 104 ASN A O 1
ATOM 810 N N . TYR A 1 105 ? 0.923 -21.374 33.827 1.00 81.44 105 TYR A N 1
ATOM 811 C CA . TYR A 1 105 ? 2.246 -21.969 33.962 1.00 81.44 105 TYR A CA 1
ATOM 812 C C . TYR A 1 105 ? 2.288 -22.878 35.188 1.00 81.44 105 TYR A C 1
ATOM 814 O O . TYR A 1 105 ? 1.780 -22.541 36.256 1.00 81.44 105 TYR A O 1
ATOM 822 N N . GLN A 1 106 ? 2.925 -24.040 35.038 1.00 77.50 106 GLN A N 1
ATOM 823 C CA . GLN A 1 106 ? 3.225 -24.944 36.143 1.00 77.50 106 GLN A CA 1
ATOM 824 C C . GLN A 1 106 ? 4.719 -24.862 36.439 1.00 77.50 106 GLN A C 1
ATOM 826 O O . GLN A 1 106 ? 5.542 -25.283 35.627 1.00 77.50 106 GLN A O 1
ATOM 831 N N . LEU A 1 107 ? 5.077 -24.354 37.617 1.00 80.88 107 LEU A N 1
ATOM 832 C CA . LEU A 1 107 ? 6.452 -24.447 38.094 1.00 80.88 107 LEU A CA 1
ATOM 833 C C . LEU A 1 107 ? 6.702 -25.887 38.548 1.00 80.88 107 LEU A C 1
ATOM 835 O O . LEU A 1 107 ? 6.127 -26.354 39.535 1.00 80.88 107 LEU A O 1
ATOM 839 N N . LEU A 1 108 ? 7.549 -26.601 37.810 1.00 75.56 108 LEU A N 1
ATOM 840 C CA . LEU A 1 108 ? 8.109 -27.877 38.239 1.00 75.56 108 LEU A CA 1
ATOM 841 C C . LEU A 1 108 ? 9.214 -27.579 39.253 1.00 75.56 108 LEU A C 1
ATOM 843 O O . LEU A 1 108 ? 10.385 -27.535 38.897 1.00 75.56 108 LEU A O 1
ATOM 847 N N . ILE A 1 109 ? 8.841 -27.301 40.503 1.00 79.69 109 ILE A N 1
ATOM 848 C CA . ILE A 1 109 ? 9.809 -27.183 41.598 1.00 79.69 109 ILE A CA 1
ATOM 849 C C . ILE A 1 109 ? 10.192 -28.613 41.989 1.00 79.69 109 ILE A C 1
ATOM 851 O O . ILE A 1 109 ? 9.327 -29.337 42.497 1.00 79.69 109 ILE A O 1
ATOM 855 N N . PRO A 1 110 ? 11.445 -29.057 41.772 1.00 74.12 110 PRO A N 1
ATOM 856 C CA . PRO A 1 110 ? 11.876 -30.359 42.250 1.00 74.12 110 PRO A CA 1
ATOM 857 C C . PRO A 1 110 ? 11.772 -30.354 43.775 1.00 74.12 110 PRO A C 1
ATOM 859 O O . PRO A 1 110 ? 12.502 -29.634 44.459 1.00 74.12 110 PRO A O 1
ATOM 862 N N . ARG A 1 111 ? 10.833 -31.128 44.327 1.00 65.81 111 ARG A N 1
ATOM 863 C CA . ARG A 1 111 ? 10.801 -31.394 45.765 1.00 65.81 111 ARG A CA 1
ATOM 864 C C . ARG A 1 111 ? 12.049 -32.210 46.078 1.00 65.81 111 ARG A C 1
ATOM 866 O O . ARG A 1 111 ? 12.091 -33.403 45.797 1.00 65.81 111 ARG A O 1
ATOM 873 N N . LYS A 1 112 ? 13.079 -31.561 46.623 1.00 55.31 112 LYS A N 1
ATOM 874 C CA . LYS A 1 112 ? 14.199 -32.258 47.253 1.00 55.31 112 LYS A CA 1
ATOM 875 C C . LYS A 1 112 ? 13.596 -33.044 48.415 1.00 55.31 112 LYS A C 1
ATOM 877 O O . LYS A 1 112 ? 13.194 -32.442 49.406 1.00 55.31 112 LYS A O 1
ATOM 882 N N . GLN A 1 113 ? 13.441 -34.355 48.245 1.00 46.03 113 GLN A N 1
ATOM 883 C CA . GLN A 1 113 ? 13.063 -35.243 49.335 1.00 46.03 113 GLN A CA 1
ATOM 884 C C . GLN A 1 113 ? 14.102 -35.038 50.440 1.00 46.03 113 GLN A C 1
ATOM 886 O O . GLN A 1 113 ? 15.295 -35.266 50.230 1.00 46.03 113 GLN A O 1
ATOM 891 N N . SER A 1 114 ? 13.673 -34.506 51.582 1.00 48.25 114 SER A N 1
ATOM 892 C CA . SER A 1 114 ? 14.456 -34.609 52.805 1.00 48.25 114 SER A CA 1
ATOM 893 C C . SER A 1 114 ? 14.618 -36.104 53.091 1.00 48.25 114 SER A C 1
ATOM 895 O O . SER A 1 114 ? 13.595 -36.794 53.105 1.00 48.25 114 SER A O 1
ATOM 897 N N . PRO A 1 115 ? 15.845 -36.627 53.262 1.00 43.59 115 PRO A N 1
ATOM 898 C CA . PRO A 1 115 ? 16.022 -38.012 53.672 1.00 43.59 115 PRO A CA 1
ATOM 899 C C . PRO A 1 115 ? 15.258 -38.222 54.982 1.00 43.59 115 PRO A C 1
ATOM 901 O O . PRO A 1 115 ? 15.475 -37.494 55.951 1.00 43.59 115 PRO A O 1
ATOM 904 N N . GLN A 1 116 ? 14.309 -39.159 54.959 1.00 42.00 116 GLN A N 1
ATOM 905 C CA . GLN A 1 116 ? 13.648 -39.649 56.158 1.00 42.00 116 GLN A CA 1
ATOM 906 C C . GLN A 1 116 ? 14.730 -40.324 56.998 1.00 42.00 116 GLN A C 1
ATOM 908 O O . GLN A 1 116 ? 15.330 -41.306 56.567 1.00 42.00 116 GLN A O 1
ATOM 913 N N . VAL A 1 117 ? 15.037 -39.736 58.151 1.00 45.12 117 VAL A N 1
ATOM 914 C CA . VAL A 1 117 ? 15.772 -40.438 59.197 1.00 45.12 117 VAL A CA 1
ATOM 915 C C . VAL A 1 117 ? 14.752 -41.396 59.804 1.00 45.12 117 VAL A C 1
ATOM 917 O O . VAL A 1 117 ? 13.762 -40.947 60.377 1.00 45.12 117 VAL A O 1
ATOM 920 N N . GLU A 1 118 ? 14.937 -42.693 59.572 1.00 41.69 118 GLU A N 1
ATOM 921 C CA . GLU A 1 118 ? 14.242 -43.745 60.310 1.00 41.69 118 GLU A CA 1
ATOM 922 C C . GLU A 1 118 ? 14.709 -43.665 61.770 1.00 41.69 118 GLU A C 1
ATOM 924 O O . GLU A 1 118 ? 15.831 -44.054 62.094 1.00 41.69 118 GLU A O 1
ATOM 929 N N . GLU A 1 119 ? 13.881 -43.098 62.648 1.00 36.31 119 GLU A N 1
ATOM 930 C CA . GLU A 1 119 ? 13.961 -43.391 64.078 1.00 36.31 119 GLU A CA 1
ATOM 931 C C . GLU A 1 119 ? 13.171 -44.681 64.313 1.00 36.31 119 GLU A C 1
ATOM 933 O O . GLU A 1 119 ? 11.953 -44.714 64.144 1.00 36.31 119 GLU A O 1
ATOM 938 N N . ASN A 1 120 ? 13.893 -45.755 64.638 1.00 33.50 120 ASN A N 1
ATOM 939 C CA . ASN A 1 120 ? 13.319 -46.972 65.202 1.00 33.50 120 ASN A CA 1
ATOM 940 C C . ASN A 1 120 ? 12.648 -46.639 66.547 1.00 33.50 120 ASN A C 1
ATOM 942 O O . ASN A 1 120 ? 13.283 -46.048 67.422 1.00 33.50 120 ASN A O 1
ATOM 946 N N . GLU A 1 121 ? 11.393 -47.062 66.697 1.00 36.06 121 GLU A N 1
ATOM 947 C CA . GLU A 1 121 ? 10.706 -47.316 67.976 1.00 36.06 121 GLU A CA 1
ATOM 948 C C . GLU A 1 121 ? 11.491 -48.439 68.726 1.00 36.06 121 GLU A C 1
ATOM 950 O O . GLU A 1 121 ? 12.230 -49.184 68.083 1.00 36.06 121 GLU A O 1
ATOM 955 N N . GLU A 1 122 ? 11.518 -48.646 70.046 1.00 31.72 122 GLU A N 1
ATOM 956 C CA . GLU A 1 122 ? 10.560 -48.561 71.164 1.00 31.72 122 GLU A CA 1
ATOM 957 C C . GLU A 1 122 ? 11.397 -48.390 72.473 1.00 31.72 122 GLU A C 1
ATOM 959 O O . GLU A 1 122 ? 12.608 -48.602 72.461 1.00 31.72 122 GLU A O 1
ATOM 964 N N . ASP A 1 123 ? 10.876 -47.858 73.586 1.00 31.58 123 ASP A N 1
ATOM 965 C CA . ASP A 1 123 ? 10.430 -48.693 74.718 1.00 31.58 123 ASP A CA 1
ATOM 966 C C . ASP A 1 123 ? 9.553 -47.900 75.719 1.00 31.58 123 ASP A C 1
ATOM 968 O O . ASP A 1 123 ? 9.807 -46.732 76.036 1.00 31.58 123 ASP A O 1
ATOM 972 N N . GLU A 1 124 ? 8.519 -48.586 76.215 1.00 34.75 124 GLU A N 1
ATOM 973 C CA . GLU A 1 124 ? 7.480 -48.183 77.175 1.00 34.75 124 GLU A CA 1
ATOM 974 C C . GLU A 1 124 ? 7.985 -47.944 78.616 1.00 34.75 124 GLU A C 1
ATOM 976 O O . GLU A 1 124 ? 8.864 -48.665 79.075 1.00 34.75 124 GLU A O 1
ATOM 981 N N . ASP A 1 125 ? 7.330 -47.045 79.379 1.00 30.16 125 ASP A N 1
ATOM 982 C CA . ASP A 1 125 ? 6.729 -47.403 80.687 1.00 30.16 125 ASP A CA 1
ATOM 983 C C . ASP A 1 125 ? 5.824 -46.290 81.289 1.00 30.16 125 ASP A C 1
ATOM 985 O O . ASP A 1 125 ? 6.125 -45.099 81.186 1.00 30.16 125 ASP A O 1
ATOM 989 N N . GLY A 1 126 ? 4.760 -46.682 82.015 1.00 30.97 126 GLY A N 1
ATOM 990 C CA . GLY A 1 126 ? 4.240 -45.893 83.156 1.00 30.97 126 GLY A CA 1
ATOM 991 C C . GLY A 1 126 ? 2.869 -45.173 83.101 1.00 30.97 126 GLY A C 1
ATOM 992 O O . GLY A 1 126 ? 2.802 -43.952 83.178 1.00 30.97 126 GLY A O 1
ATOM 993 N N . SER A 1 127 ? 1.771 -45.941 83.106 1.00 28.97 127 SER A N 1
ATOM 994 C CA . SER A 1 127 ? 0.432 -45.734 83.737 1.00 28.97 127 SER A CA 1
ATOM 995 C C . SER A 1 127 ? -0.001 -44.383 84.383 1.00 28.97 127 SER A C 1
ATOM 997 O O . SER A 1 127 ? 0.649 -43.922 85.317 1.00 28.97 127 SER A O 1
ATOM 999 N N . ASN A 1 128 ? -1.237 -43.900 84.118 1.00 31.27 128 ASN A N 1
ATOM 1000 C CA . ASN A 1 128 ? -2.424 -44.050 85.007 1.00 31.27 128 ASN A CA 1
ATOM 1001 C C . ASN A 1 128 ? -3.739 -43.474 84.409 1.00 31.27 128 ASN A C 1
ATOM 1003 O O . ASN A 1 128 ? -3.737 -42.612 83.538 1.00 31.27 128 ASN A O 1
ATOM 1007 N N . LEU A 1 129 ? -4.865 -43.992 84.906 1.00 30.23 129 LEU A N 1
ATOM 1008 C CA . LEU A 1 129 ? -6.234 -43.975 84.376 1.00 30.23 129 LEU A CA 1
ATOM 1009 C C . LEU A 1 129 ? -7.063 -42.712 84.720 1.00 30.23 129 LEU A C 1
ATOM 1011 O O . LEU A 1 129 ? -6.888 -42.149 85.797 1.00 30.23 129 LEU A O 1
ATOM 1015 N N . ASN A 1 130 ? -8.096 -42.378 83.914 1.00 32.44 130 ASN A N 1
ATOM 1016 C CA . ASN A 1 130 ? -9.529 -42.622 84.242 1.00 32.44 130 ASN A CA 1
ATOM 1017 C C . ASN A 1 130 ? -10.554 -41.733 83.467 1.00 32.44 130 ASN A C 1
ATOM 1019 O O . ASN A 1 130 ? -10.462 -40.511 83.463 1.00 32.44 130 ASN A O 1
ATOM 1023 N N . ARG A 1 131 ? -11.633 -42.402 83.011 1.00 26.95 131 ARG A N 1
ATOM 1024 C CA . ARG A 1 131 ? -13.055 -41.972 82.926 1.00 26.95 131 ARG A CA 1
ATOM 1025 C C . ARG A 1 131 ? -13.623 -41.338 81.630 1.00 26.95 131 ARG A C 1
ATOM 1027 O O . ARG A 1 131 ? -13.656 -40.130 81.448 1.00 26.95 131 ARG A O 1
ATOM 1034 N N . ASN A 1 132 ? -14.224 -42.211 80.813 1.00 30.97 132 ASN A N 1
ATOM 1035 C CA . ASN A 1 132 ? -15.306 -41.974 79.828 1.00 30.97 132 ASN A CA 1
ATOM 1036 C C . ASN A 1 132 ? -16.644 -41.558 80.510 1.00 30.97 132 ASN A C 1
ATOM 1038 O O . ASN A 1 132 ? -16.747 -41.743 81.725 1.00 30.97 132 ASN A O 1
ATOM 1042 N N . PRO A 1 133 ? -17.755 -41.243 79.793 1.00 43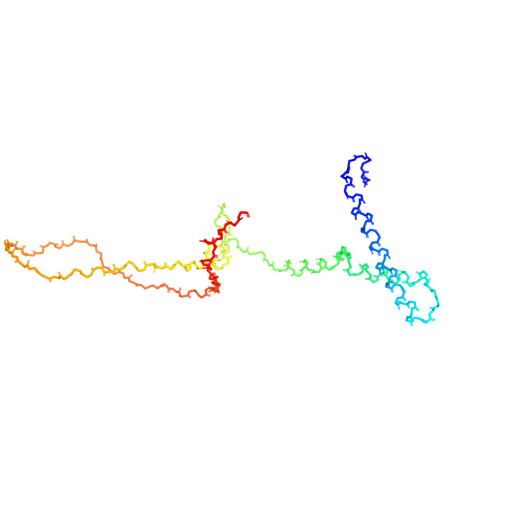.78 133 PRO A N 1
ATOM 1043 C CA . PRO A 1 133 ? -17.952 -40.692 78.436 1.00 43.78 133 PRO A CA 1
ATOM 1044 C C . PRO A 1 133 ? -19.047 -39.574 78.388 1.00 43.78 133 PRO A C 1
ATOM 1046 O O . PRO A 1 133 ? -19.772 -39.352 79.350 1.00 43.78 133 PRO A O 1
ATOM 1049 N N . ASN A 1 134 ? -19.262 -38.963 77.213 1.00 27.88 134 ASN A N 1
ATOM 1050 C CA . ASN A 1 134 ? -20.466 -38.198 76.811 1.00 27.88 134 ASN A CA 1
ATOM 1051 C C . ASN A 1 134 ? -20.720 -36.793 77.418 1.00 27.88 134 ASN A C 1
ATOM 1053 O O . ASN A 1 134 ? -21.343 -36.643 78.466 1.00 27.88 134 ASN A O 1
ATOM 1057 N N . LEU A 1 135 ? -20.434 -35.752 76.624 1.00 32.41 135 LEU A N 1
ATOM 1058 C CA . LEU A 1 135 ? -21.266 -34.544 76.574 1.00 32.41 135 LEU A CA 1
ATOM 1059 C C . LEU A 1 135 ? -21.628 -34.266 75.109 1.00 32.41 135 LEU A C 1
ATOM 1061 O O . LEU A 1 135 ? -20.785 -33.904 74.290 1.00 32.41 135 LEU A O 1
ATOM 1065 N N . LEU A 1 136 ? -22.896 -34.519 74.788 1.00 30.77 136 LEU A N 1
ATOM 1066 C CA . LEU A 1 136 ? -23.513 -34.241 73.500 1.00 30.77 136 LEU A CA 1
ATOM 1067 C C . LEU A 1 136 ? -23.471 -32.742 73.153 1.00 30.77 136 LEU A C 1
ATOM 1069 O O . LEU A 1 136 ? -23.637 -31.882 74.013 1.00 30.77 136 LEU A O 1
ATOM 1073 N N . GLN A 1 137 ? -23.458 -32.507 71.836 1.00 32.50 137 GLN A N 1
ATOM 1074 C CA . GLN A 1 137 ? -23.906 -31.310 71.115 1.00 32.50 137 GLN A CA 1
ATOM 1075 C C . GLN A 1 137 ? -22.885 -30.160 70.977 1.00 32.50 137 GLN A C 1
ATOM 1077 O O . GLN A 1 137 ? -22.829 -29.245 71.789 1.00 32.50 137 GLN A O 1
ATOM 1082 N N . ARG A 1 138 ? -22.239 -30.051 69.804 1.00 32.03 138 ARG A N 1
ATOM 1083 C CA . ARG A 1 138 ? -22.799 -29.324 68.640 1.00 32.03 138 ARG A CA 1
ATOM 1084 C C . ARG A 1 138 ? -21.726 -29.060 67.564 1.00 32.03 138 ARG A C 1
ATOM 1086 O O . ARG A 1 138 ? -20.678 -28.504 67.846 1.00 32.03 138 ARG A O 1
ATOM 1093 N N . GLN A 1 139 ? -22.109 -29.364 66.317 1.00 31.17 139 GLN A N 1
ATOM 1094 C CA . GLN A 1 139 ? -21.605 -28.814 65.044 1.00 31.17 139 GLN A CA 1
ATOM 1095 C C . GLN A 1 139 ? -20.233 -29.276 64.510 1.00 31.17 139 GLN A C 1
ATOM 1097 O O . GLN A 1 139 ? -19.233 -28.588 64.668 1.00 31.17 139 GLN A O 1
ATOM 1102 N N . ARG A 1 140 ? -20.235 -30.317 63.663 1.00 29.98 140 ARG A N 1
ATOM 1103 C CA . ARG A 1 140 ? -20.234 -30.220 62.179 1.00 29.98 140 ARG A CA 1
ATOM 1104 C C . ARG A 1 140 ? -19.839 -31.578 61.586 1.00 29.98 140 ARG A C 1
ATOM 1106 O O . ARG A 1 140 ? -18.722 -32.039 61.781 1.00 29.98 140 ARG A O 1
ATOM 1113 N N . SER A 1 141 ? -20.735 -32.172 60.810 1.00 26.34 141 SER A N 1
ATOM 1114 C CA . SER A 1 141 ? -20.389 -33.225 59.857 1.00 26.34 141 SER A CA 1
ATOM 1115 C C . SER A 1 141 ? -20.974 -32.854 58.503 1.00 26.34 141 SER A C 1
ATOM 1117 O O . SER A 1 141 ? -22.083 -32.318 58.456 1.00 26.34 141 SER A O 1
ATOM 1119 N N . SER A 1 142 ? -20.218 -33.216 57.459 1.00 28.00 142 SER A N 1
ATOM 1120 C CA . SER A 1 142 ? -20.680 -33.466 56.085 1.00 28.00 142 SER A CA 1
ATOM 1121 C C . SER A 1 142 ? -20.879 -32.196 55.231 1.00 28.00 142 SER A C 1
ATOM 1123 O O . SER A 1 142 ? -21.496 -31.240 55.678 1.00 28.00 142 SER A O 1
ATOM 1125 N N . ASN A 1 143 ? -20.397 -32.076 53.991 1.00 29.81 143 ASN A N 1
ATOM 1126 C CA . ASN A 1 143 ? -20.084 -33.099 52.993 1.00 29.81 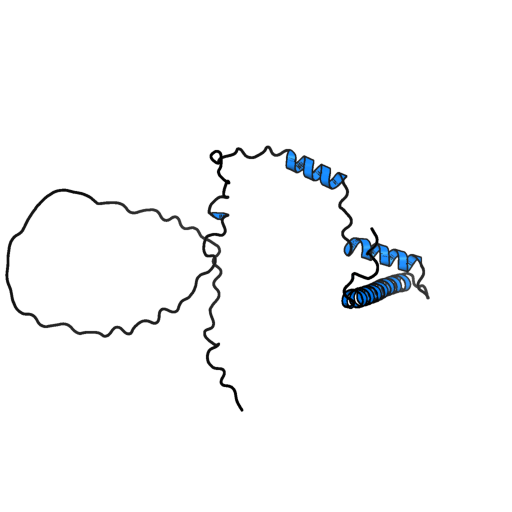143 ASN A CA 1
ATOM 1127 C C . ASN A 1 143 ? -19.142 -32.570 51.892 1.00 29.81 143 ASN A C 1
ATOM 1129 O O . ASN A 1 143 ? -19.192 -31.396 51.529 1.00 29.81 143 ASN A O 1
ATOM 1133 N N . ASP A 1 144 ? -18.370 -33.501 51.335 1.00 33.12 144 ASP A N 1
ATOM 1134 C CA . ASP A 1 144 ? -17.645 -33.447 50.064 1.00 33.12 144 ASP A CA 1
ATOM 1135 C C . ASP A 1 144 ? -18.538 -33.260 48.816 1.00 33.12 144 ASP A C 1
ATOM 1137 O O . ASP A 1 144 ? -19.733 -33.554 48.846 1.00 33.12 144 ASP A O 1
ATOM 1141 N N . GLN A 1 145 ? -17.854 -32.943 47.699 1.00 32.47 145 GLN A N 1
ATOM 1142 C CA . GLN A 1 145 ? -18.185 -33.154 46.268 1.00 32.47 145 GLN A CA 1
ATOM 1143 C C . GLN A 1 145 ? -18.681 -31.947 45.450 1.00 32.47 145 GLN A C 1
ATOM 1145 O O . GLN A 1 145 ? -19.872 -31.679 45.368 1.00 32.47 145 GLN A O 1
ATOM 1150 N N . GLN A 1 146 ? -17.766 -31.305 44.708 1.00 30.45 146 GLN A N 1
ATOM 1151 C CA . GLN A 1 146 ? -17.568 -31.522 43.256 1.00 30.45 146 GLN A CA 1
ATOM 1152 C C . GLN A 1 146 ? -16.590 -30.473 42.699 1.00 30.45 146 GLN A C 1
ATOM 1154 O O . GLN A 1 146 ? -16.979 -29.361 42.353 1.00 30.45 146 GLN A O 1
ATOM 1159 N N . THR A 1 147 ? -15.313 -30.831 42.553 1.00 32.94 147 THR A N 1
ATOM 1160 C CA . THR A 1 147 ? -14.374 -30.034 41.750 1.00 32.94 147 THR A CA 1
ATOM 1161 C C . THR A 1 147 ? -14.438 -30.553 40.318 1.00 32.94 147 THR A C 1
ATOM 1163 O O . THR A 1 147 ? -13.859 -31.590 39.993 1.00 32.94 147 THR A O 1
ATOM 1166 N N . GLN A 1 148 ? -15.214 -29.869 39.476 1.00 36.12 148 GLN A N 1
ATOM 1167 C CA . GLN A 1 148 ? -15.293 -30.139 38.043 1.00 36.12 148 GLN A CA 1
ATOM 1168 C C . GLN A 1 148 ? -13.920 -29.937 37.392 1.00 36.12 148 GLN A C 1
ATOM 1170 O O . GLN A 1 148 ? -13.266 -28.910 37.560 1.00 36.12 148 GLN A O 1
ATOM 1175 N N . GLN A 1 149 ? -13.493 -30.957 36.653 1.00 42.75 149 GLN A N 1
ATOM 1176 C CA . GLN A 1 149 ? -12.276 -30.981 35.854 1.00 42.75 149 GLN A CA 1
ATOM 1177 C C . GLN A 1 149 ? -12.357 -29.903 34.764 1.00 42.75 149 GLN A C 1
ATOM 1179 O O . GLN A 1 149 ? -13.106 -30.053 33.803 1.00 42.75 149 GLN A O 1
ATOM 1184 N N . GLN A 1 150 ? -11.577 -28.827 34.888 1.00 42.19 150 GLN A N 1
ATOM 1185 C CA . GLN A 1 150 ? -11.300 -27.925 33.770 1.00 42.19 150 GLN A CA 1
ATOM 1186 C C . GLN A 1 150 ? -9.963 -28.312 33.138 1.00 42.19 150 GLN A C 1
ATOM 1188 O O . GLN A 1 150 ? -8.888 -28.158 33.723 1.00 42.19 150 GLN A O 1
ATOM 1193 N N . THR A 1 151 ? -10.037 -28.855 31.926 1.00 43.62 151 THR A N 1
ATOM 1194 C CA . THR A 1 151 ? -8.885 -29.133 31.070 1.00 43.62 151 THR A CA 1
ATOM 1195 C C . THR A 1 151 ? -8.424 -27.834 30.408 1.00 43.62 151 THR A C 1
ATOM 1197 O O . THR A 1 151 ? -8.717 -27.581 29.242 1.00 43.62 151 THR A O 1
ATOM 1200 N N . SER A 1 152 ? -7.717 -26.978 31.144 1.00 52.06 152 SER A N 1
ATOM 1201 C CA . SER A 1 152 ? -6.951 -25.888 30.530 1.00 52.06 152 SER A CA 1
ATOM 1202 C C . SER A 1 152 ? -5.806 -26.495 29.711 1.00 52.06 152 SER A C 1
ATOM 1204 O O . SER A 1 152 ? -5.173 -27.453 30.160 1.00 52.06 152 SER A O 1
ATOM 1206 N N . GLN A 1 153 ? -5.532 -25.974 28.513 1.00 57.75 153 GLN A N 1
ATOM 1207 C CA . GLN A 1 153 ? -4.353 -26.359 27.730 1.00 57.75 153 GLN A CA 1
ATOM 1208 C C . GLN A 1 153 ? -3.089 -25.978 28.515 1.00 57.75 153 GLN A C 1
ATOM 1210 O O . GLN A 1 153 ? -2.694 -24.819 28.557 1.00 57.75 153 GLN A O 1
ATOM 1215 N N . LYS A 1 154 ? -2.488 -26.960 29.192 1.00 54.56 154 LYS A N 1
ATOM 1216 C CA . LYS A 1 154 ? -1.308 -26.771 30.042 1.00 54.56 154 LYS A CA 1
ATOM 1217 C C . LYS A 1 154 ? -0.047 -26.796 29.186 1.00 54.56 154 LYS A C 1
ATOM 1219 O O . LYS A 1 154 ? 0.276 -27.829 28.605 1.00 54.56 154 LYS A O 1
ATOM 1224 N N . VAL A 1 155 ? 0.692 -25.692 29.161 1.00 54.12 155 VAL A N 1
ATOM 1225 C CA . VAL A 1 155 ? 2.050 -25.632 28.604 1.00 54.12 155 VAL A CA 1
ATOM 1226 C C . VAL A 1 155 ? 3.065 -25.598 29.748 1.00 54.12 155 VAL A C 1
ATOM 1228 O O . VAL A 1 155 ? 3.062 -24.696 30.583 1.00 54.12 155 VAL A O 1
ATOM 1231 N N . SER A 1 156 ? 3.915 -26.623 29.834 1.00 59.16 156 SER A N 1
ATOM 1232 C CA . SER A 1 156 ? 4.981 -26.725 30.838 1.00 59.16 156 SER A CA 1
ATOM 1233 C C . SER A 1 156 ? 6.344 -26.497 30.193 1.00 59.16 156 SER A C 1
ATOM 1235 O O . SER A 1 156 ? 6.679 -27.182 29.227 1.00 59.16 156 SER A O 1
ATOM 1237 N N . PHE A 1 157 ? 7.151 -25.603 30.762 1.00 57.12 157 PHE A N 1
ATOM 1238 C CA . PHE A 1 157 ? 8.543 -25.401 30.358 1.00 57.12 157 PHE A CA 1
ATOM 1239 C C . PHE A 1 157 ? 9.475 -25.989 31.426 1.00 57.12 157 PHE A C 1
ATOM 1241 O O . PHE A 1 157 ? 9.373 -25.599 32.593 1.00 57.12 157 PHE A O 1
ATOM 1248 N N . PRO A 1 158 ? 10.374 -26.927 31.080 1.00 57.47 158 PRO A N 1
ATOM 1249 C CA . PRO A 1 158 ? 11.363 -27.420 32.026 1.00 57.47 158 PRO A CA 1
ATOM 1250 C C . PRO A 1 158 ? 12.384 -26.315 32.320 1.00 57.47 158 PRO A C 1
ATOM 1252 O O . PRO A 1 158 ? 13.056 -25.814 31.420 1.00 57.47 158 PRO A O 1
ATOM 1255 N N . LEU A 1 159 ? 12.523 -25.938 33.592 1.00 57.31 159 LEU A N 1
ATOM 1256 C CA . LEU A 1 159 ? 13.611 -25.073 34.040 1.00 57.31 159 LEU A CA 1
ATOM 1257 C C . LEU A 1 159 ? 14.901 -25.903 34.060 1.00 57.31 159 LEU A C 1
ATOM 1259 O O . LEU A 1 159 ? 15.136 -26.684 34.981 1.00 57.31 159 LEU A O 1
ATOM 1263 N N . THR A 1 160 ? 15.740 -25.763 33.033 1.00 46.31 160 THR A N 1
ATOM 1264 C CA . THR A 1 160 ? 17.088 -26.340 33.034 1.00 46.31 160 THR A CA 1
ATOM 1265 C C . THR A 1 160 ? 17.930 -25.629 34.092 1.00 46.31 160 THR A C 1
ATOM 1267 O O . THR A 1 160 ? 18.372 -24.497 33.894 1.00 46.31 160 THR A O 1
ATOM 1270 N N . ALA A 1 161 ? 18.164 -26.288 35.225 1.00 53.75 161 ALA A N 1
ATOM 1271 C CA . ALA A 1 161 ? 19.048 -25.825 36.293 1.00 53.75 161 ALA A CA 1
ATOM 1272 C C . ALA A 1 161 ? 20.536 -25.946 35.893 1.00 53.75 161 ALA A C 1
ATOM 1274 O O . ALA A 1 161 ? 21.298 -26.673 36.523 1.00 53.75 161 ALA A O 1
ATOM 1275 N N . ALA A 1 162 ? 20.955 -25.262 34.822 1.00 44.69 162 ALA A N 1
ATOM 1276 C CA . ALA A 1 162 ? 22.316 -25.343 34.276 1.00 44.69 162 ALA A CA 1
ATOM 1277 C C . ALA A 1 162 ? 22.992 -23.969 34.077 1.00 44.69 162 ALA A C 1
ATOM 1279 O O . ALA A 1 162 ? 23.872 -23.829 33.236 1.00 44.69 162 ALA A O 1
ATOM 1280 N N . ALA A 1 163 ? 22.617 -22.951 34.860 1.00 41.12 163 ALA A N 1
ATOM 1281 C CA . ALA A 1 163 ? 23.233 -21.616 34.809 1.00 41.12 163 ALA A CA 1
ATOM 1282 C C . ALA A 1 163 ? 23.890 -21.196 36.140 1.00 41.12 163 ALA A C 1
ATOM 1284 O O . ALA A 1 163 ? 23.875 -20.026 36.508 1.00 41.12 163 ALA A O 1
ATOM 1285 N N . ALA A 1 164 ? 24.475 -22.147 36.873 1.00 42.78 164 ALA A N 1
ATOM 1286 C CA . ALA A 1 164 ? 25.205 -21.874 38.113 1.00 42.78 164 ALA A CA 1
ATOM 1287 C C . ALA A 1 164 ? 26.571 -22.580 38.158 1.00 42.78 164 ALA A C 1
ATOM 1289 O O . ALA A 1 164 ? 26.913 -23.187 39.164 1.00 42.78 164 ALA A O 1
ATOM 1290 N N . ALA A 1 165 ? 27.354 -22.540 37.072 1.00 41.81 165 ALA A N 1
ATOM 1291 C CA . ALA A 1 165 ? 28.766 -22.951 37.099 1.00 41.81 165 ALA A CA 1
ATOM 1292 C C . ALA A 1 165 ? 29.548 -22.483 35.853 1.00 41.81 165 ALA A C 1
ATOM 1294 O O . ALA A 1 165 ? 30.034 -23.301 35.082 1.00 41.81 165 ALA A O 1
ATOM 1295 N N . ALA A 1 166 ? 29.705 -21.174 35.634 1.00 40.94 166 ALA A N 1
ATOM 1296 C CA . ALA A 1 166 ? 30.669 -20.663 34.649 1.00 40.94 166 ALA A CA 1
ATOM 1297 C C . ALA A 1 166 ? 31.746 -19.832 35.362 1.00 40.94 166 ALA A C 1
ATOM 1299 O O . ALA A 1 166 ? 31.590 -18.642 35.630 1.00 40.94 166 ALA A O 1
ATOM 1300 N N . LYS A 1 167 ? 32.833 -20.516 35.730 1.00 47.56 167 LYS A N 1
ATOM 1301 C CA . LYS A 1 167 ? 34.046 -19.976 36.355 1.00 47.56 167 LYS A CA 1
ATOM 1302 C C . LYS A 1 167 ? 34.853 -19.230 35.277 1.00 47.56 167 LYS A C 1
ATOM 1304 O O . LYS A 1 167 ? 35.203 -19.829 34.265 1.00 47.56 167 LYS A O 1
ATOM 1309 N N . ARG A 1 168 ? 35.127 -17.935 35.477 1.00 42.72 168 ARG A N 1
ATOM 1310 C CA . ARG A 1 168 ? 35.979 -17.107 34.594 1.00 42.72 168 ARG A CA 1
ATOM 1311 C C . ARG A 1 168 ? 37.436 -17.610 34.616 1.00 42.72 168 ARG A C 1
ATOM 1313 O O . ARG A 1 168 ? 37.949 -17.788 35.724 1.00 42.72 168 ARG A O 1
ATOM 1320 N N . PRO A 1 169 ? 38.131 -17.783 33.475 1.00 51.91 169 PRO A N 1
ATOM 1321 C CA . PRO A 1 169 ? 39.587 -17.848 33.451 1.00 51.91 169 PRO A CA 1
ATOM 1322 C C . PRO A 1 169 ? 40.213 -16.463 33.205 1.00 51.91 169 PRO A C 1
ATOM 1324 O O . PRO A 1 169 ? 39.551 -15.552 32.708 1.00 51.91 169 PRO A O 1
ATOM 1327 N N . ARG A 1 170 ? 41.463 -16.348 33.667 1.00 43.78 170 ARG A N 1
ATOM 1328 C CA . ARG A 1 170 ? 42.328 -15.160 33.767 1.00 43.78 170 ARG A CA 1
ATOM 1329 C C . ARG A 1 170 ? 42.741 -14.563 32.430 1.00 43.78 170 ARG A C 1
ATOM 1331 O O . ARG A 1 170 ? 42.943 -15.358 31.489 1.00 43.78 170 ARG A O 1
#

Radius of gyration: 37.87 Å; chains: 1; bounding box: 71×72×110 Å

Secondary structure (DSSP, 8-state):
-PPPTT-S-HHHHHHHHHHHHHHHHHHHHHHHHHHHHTT-SS--HHHHHHHHHHHHHHHS-PPPPHHHHHHHHHHHHTSPPPP--SPTTPPPPPPGGG-TTS-------------------------------------------------------------S--PPP-

Organism: Elaeis guineensis var. tenera (NCBI:txid51953)

InterPro domains:
  IPR003162 Transcription initiation factor TAFII31 [PF02291] (6-107)
  IPR003162 Transcription initiation factor TAFII31 [cd07979] (1-81)
  IPR009072 Histone-fold [G3DSA:1.10.20.10] (1-57)
  IPR009072 Histone-fold [SSF47113] (4-54)
  IPR051431 Transcription initiation factor TFIID subunit 9/TAF9 [PTHR48068] (1-156)